Protein AF-A0A376KPG0-F1 (afdb_monomer_lite)

Sequence (145 aa):
MQPNDTRDDVQSIAAQIYEGLSFGVGDAVIGVNPVTDDVENLSRVLDTIYGVIDKFNIPTQGCVLAHVTTQIEAIRRGAPGGLIFQSICGSEKRAERVWRGTGDARRSARSGCRVQPYRRGKTASTSKPDKALRYPLALTSALTR

Structure (mmCIF, N/CA/C/O backbone):
data_AF-A0A376KPG0-F1
#
_entry.id   AF-A0A376KPG0-F1
#
loop_
_atom_site.group_PDB
_atom_site.id
_atom_site.type_symbol
_atom_site.label_atom_id
_atom_site.label_alt_id
_atom_site.label_comp_id
_atom_site.label_asym_id
_atom_site.label_entity_id
_atom_site.label_seq_id
_atom_site.pdbx_PDB_ins_code
_atom_site.Cartn_x
_atom_site.Cartn_y
_atom_site.Cartn_z
_atom_site.occupancy
_atom_site.B_iso_or_equiv
_atom_site.auth_seq_id
_atom_site.auth_comp_id
_atom_site.auth_asym_id
_atom_site.auth_atom_id
_atom_site.pdbx_PDB_model_num
ATOM 1 N N . MET A 1 1 ? -1.357 9.703 1.713 1.00 93.81 1 MET A N 1
ATOM 2 C CA . MET A 1 1 ? -0.399 9.310 2.770 1.00 93.81 1 MET A CA 1
ATOM 3 C C . MET A 1 1 ? 0.468 8.158 2.293 1.00 93.81 1 MET A C 1
ATOM 5 O O . MET A 1 1 ? -0.074 7.299 1.605 1.00 93.81 1 MET A O 1
ATOM 9 N N . GLN A 1 2 ? 1.753 8.113 2.676 1.00 96.12 2 GLN A N 1
ATOM 10 C CA . GLN A 1 2 ? 2.641 6.975 2.395 1.00 96.12 2 GLN A CA 1
ATOM 11 C C . GLN A 1 2 ? 3.362 6.456 3.656 1.00 96.12 2 GLN A C 1
ATOM 13 O O . GLN A 1 2 ? 4.443 6.951 3.969 1.00 96.12 2 GLN A O 1
ATOM 18 N N . PRO A 1 3 ? 2.765 5.497 4.389 1.00 97.00 3 PRO A N 1
ATOM 19 C CA . PRO A 1 3 ? 3.325 4.962 5.629 1.00 97.00 3 PRO A CA 1
ATOM 20 C C . PRO A 1 3 ? 4.351 3.860 5.321 1.00 97.00 3 PRO A C 1
ATOM 22 O O . PRO A 1 3 ? 4.019 2.680 5.339 1.00 97.00 3 PRO A O 1
ATOM 25 N N . ASN A 1 4 ? 5.574 4.237 4.951 1.00 97.06 4 ASN A N 1
ATOM 26 C CA . ASN A 1 4 ? 6.601 3.286 4.512 1.00 97.06 4 ASN A CA 1
ATOM 27 C C . ASN A 1 4 ? 7.446 2.785 5.694 1.00 97.06 4 ASN A C 1
ATOM 29 O O . ASN A 1 4 ? 7.752 3.544 6.613 1.00 97.06 4 ASN A O 1
ATOM 33 N N . ASP A 1 5 ? 7.891 1.531 5.634 1.00 98.12 5 ASP A N 1
ATOM 34 C CA . ASP A 1 5 ? 8.843 0.947 6.583 1.00 98.12 5 ASP A CA 1
ATOM 35 C C . ASP A 1 5 ? 10.025 0.327 5.825 1.00 98.12 5 ASP A C 1
ATOM 37 O O . ASP A 1 5 ? 9.858 -0.203 4.732 1.00 98.12 5 ASP A O 1
ATOM 41 N N . THR A 1 6 ? 11.233 0.378 6.392 1.00 96.62 6 THR A N 1
ATOM 42 C CA . THR A 1 6 ? 12.454 -0.119 5.726 1.00 96.62 6 THR A CA 1
ATOM 43 C C . THR A 1 6 ? 12.522 -1.640 5.596 1.00 96.62 6 THR A C 1
ATOM 45 O O . THR A 1 6 ? 13.422 -2.158 4.934 1.00 96.62 6 THR A O 1
ATOM 48 N N . ARG A 1 7 ? 11.600 -2.364 6.233 1.00 96.94 7 ARG A N 1
ATOM 49 C CA . ARG A 1 7 ? 11.482 -3.825 6.207 1.00 96.94 7 ARG A CA 1
ATOM 50 C C . ARG A 1 7 ? 10.048 -4.275 5.920 1.00 96.94 7 ARG A C 1
ATOM 52 O O . ARG A 1 7 ? 9.743 -5.446 6.127 1.00 96.94 7 ARG A O 1
ATOM 59 N N . ASP A 1 8 ? 9.182 -3.355 5.494 1.00 97.12 8 ASP A N 1
ATOM 60 C CA . ASP A 1 8 ? 7.740 -3.579 5.360 1.00 97.12 8 ASP A CA 1
ATOM 61 C C . ASP A 1 8 ? 7.090 -4.122 6.657 1.00 97.12 8 ASP A C 1
ATOM 63 O O . ASP A 1 8 ? 6.168 -4.943 6.629 1.00 97.12 8 ASP A O 1
ATOM 67 N N . ASP A 1 9 ? 7.571 -3.680 7.828 1.00 98.19 9 ASP A N 1
ATOM 68 C CA . ASP A 1 9 ? 6.998 -4.080 9.113 1.00 98.19 9 ASP A CA 1
ATOM 69 C C . ASP A 1 9 ? 5.570 -3.538 9.282 1.00 98.19 9 ASP A C 1
ATOM 71 O O . ASP A 1 9 ? 5.320 -2.334 9.349 1.00 98.19 9 ASP A O 1
ATOM 75 N N . VAL A 1 10 ? 4.606 -4.451 9.391 1.00 97.94 10 VAL A N 1
ATOM 76 C CA . VAL A 1 10 ? 3.178 -4.108 9.429 1.00 97.94 10 VAL A CA 1
ATOM 77 C C . VAL A 1 10 ? 2.768 -3.336 10.685 1.00 97.94 10 VAL A C 1
ATOM 79 O O . VAL A 1 10 ? 1.791 -2.590 10.638 1.00 97.94 10 VAL A O 1
ATOM 82 N N . GLN A 1 11 ? 3.494 -3.471 11.801 1.00 98.25 11 GLN A N 1
ATOM 83 C CA . GLN A 1 11 ? 3.193 -2.711 13.018 1.00 98.25 11 GLN A CA 1
ATOM 84 C C . GLN A 1 11 ? 3.658 -1.259 12.873 1.00 98.25 11 GLN A C 1
ATOM 86 O O . GLN A 1 11 ? 2.905 -0.342 13.202 1.00 98.25 11 GLN A O 1
ATOM 91 N N . SER A 1 12 ? 4.849 -1.051 12.307 1.00 98.44 12 SER A N 1
ATOM 92 C CA . SER A 1 12 ? 5.374 0.264 11.923 1.00 98.44 12 SER A CA 1
ATOM 93 C C . SER A 1 12 ? 4.442 0.975 10.936 1.00 98.44 12 SER A C 1
ATOM 95 O O . SER A 1 12 ? 4.040 2.118 11.166 1.00 98.44 12 SER A O 1
ATOM 97 N N . ILE A 1 13 ? 4.004 0.271 9.885 1.00 98.50 13 ILE A N 1
ATOM 98 C CA . ILE A 1 13 ? 3.048 0.791 8.896 1.00 98.50 13 ILE A CA 1
ATOM 99 C C . ILE A 1 13 ? 1.728 1.182 9.575 1.00 98.50 13 ILE A C 1
ATOM 101 O O . ILE A 1 13 ? 1.224 2.284 9.362 1.00 98.50 13 ILE A O 1
ATOM 105 N N . ALA A 1 14 ? 1.165 0.312 10.421 1.00 98.44 14 ALA A N 1
ATOM 106 C CA . ALA A 1 14 ? -0.082 0.599 11.127 1.00 98.44 14 ALA A CA 1
ATOM 107 C C . ALA A 1 14 ? 0.040 1.816 12.057 1.00 98.44 14 ALA A C 1
ATOM 109 O O . ALA A 1 14 ? -0.864 2.651 12.080 1.00 98.44 14 ALA A O 1
ATOM 110 N N . ALA A 1 15 ? 1.150 1.949 12.789 1.00 98.44 15 ALA A N 1
ATOM 111 C CA . ALA A 1 15 ? 1.402 3.097 13.659 1.00 98.44 15 ALA A CA 1
ATOM 112 C C . ALA A 1 15 ? 1.391 4.418 12.872 1.00 98.44 15 ALA A C 1
ATOM 114 O O . ALA A 1 15 ? 0.684 5.351 13.254 1.00 98.44 15 ALA A O 1
ATOM 115 N N . GLN A 1 16 ? 2.081 4.460 11.729 1.00 98.62 16 GLN A N 1
ATOM 116 C CA . GLN A 1 16 ? 2.097 5.625 10.840 1.00 98.62 16 GLN A CA 1
ATOM 117 C C . GLN A 1 16 ? 0.715 5.922 10.234 1.00 98.62 16 GLN A C 1
ATOM 119 O O . GLN A 1 16 ? 0.357 7.086 10.062 1.00 98.62 16 GLN A O 1
ATOM 124 N N . ILE A 1 17 ? -0.091 4.893 9.936 1.00 98.50 17 ILE A N 1
ATOM 125 C CA . ILE A 1 17 ? -1.485 5.082 9.500 1.00 98.50 17 ILE A CA 1
ATOM 126 C C . ILE A 1 17 ? -2.298 5.774 10.601 1.00 98.50 17 ILE A C 1
ATOM 128 O O . ILE A 1 17 ? -3.012 6.732 10.312 1.00 98.50 17 ILE A O 1
ATOM 132 N N . TYR A 1 18 ? -2.201 5.317 11.853 1.00 98.44 18 TYR A N 1
ATOM 133 C CA . TYR A 1 18 ? -2.934 5.927 12.967 1.00 98.44 18 TYR A CA 1
ATOM 134 C C . TYR A 1 18 ? -2.519 7.374 13.218 1.00 98.44 18 TYR A C 1
ATOM 136 O O . TYR A 1 18 ? -3.386 8.243 13.327 1.00 98.44 18 TYR A O 1
ATOM 144 N N . GLU A 1 19 ? -1.212 7.635 13.281 1.00 98.50 19 GLU A N 1
ATOM 145 C CA . GLU A 1 19 ? -0.675 8.991 13.404 1.00 98.50 19 GLU A CA 1
ATOM 146 C C . GLU A 1 19 ? -1.206 9.863 12.271 1.00 98.50 19 GLU A C 1
ATOM 148 O O . GLU A 1 19 ? -1.807 10.911 12.484 1.00 98.50 19 GLU A O 1
ATOM 153 N N . GLY A 1 20 ? -1.078 9.374 11.051 1.00 98.19 20 GLY A N 1
ATOM 154 C CA . GLY A 1 20 ? -1.500 10.071 9.868 1.00 98.19 20 GLY A CA 1
ATOM 155 C C . GLY A 1 20 ? -2.975 10.460 9.810 1.00 98.19 20 GLY A C 1
ATOM 156 O O . GLY A 1 20 ? -3.319 11.606 9.505 1.00 98.19 20 GLY A O 1
ATOM 157 N N . LEU A 1 21 ? -3.848 9.510 10.134 1.00 98.00 21 LEU A N 1
ATOM 158 C CA . LEU A 1 21 ? -5.286 9.740 10.207 1.00 98.00 21 LEU A CA 1
ATOM 159 C C . LEU A 1 21 ? -5.649 10.744 11.307 1.00 98.00 21 LEU A C 1
ATOM 161 O O . LEU A 1 21 ? -6.618 11.483 11.144 1.00 98.00 21 LEU A O 1
ATOM 165 N N . SER A 1 22 ? -4.869 10.821 12.393 1.00 97.88 22 SER A N 1
ATOM 166 C CA . SER A 1 22 ? -5.089 11.807 13.462 1.00 97.88 22 SER A CA 1
ATOM 167 C C . SER A 1 22 ? -4.896 13.255 12.992 1.00 97.88 22 SER A C 1
ATOM 169 O O . SER A 1 22 ? -5.537 14.161 13.520 1.00 97.88 22 SER A O 1
ATOM 171 N N . PHE A 1 23 ? -4.099 13.464 11.939 1.00 97.94 23 PHE A N 1
ATOM 172 C CA . PHE A 1 23 ? -3.936 14.753 11.260 1.00 97.94 23 PHE A CA 1
ATOM 173 C C . PHE A 1 23 ? -4.887 14.938 10.065 1.00 97.94 23 PHE A C 1
ATOM 175 O O . PHE A 1 23 ? -4.741 15.891 9.302 1.00 97.94 23 PHE A O 1
ATOM 182 N N . GLY A 1 24 ? -5.851 14.033 9.864 1.00 96.88 24 GLY A N 1
ATOM 183 C CA . GLY A 1 24 ? -6.787 14.089 8.738 1.00 96.88 24 GLY A CA 1
ATOM 184 C C . GLY A 1 24 ? -6.158 13.762 7.379 1.00 96.88 24 GLY A C 1
ATOM 185 O O . GLY A 1 24 ? -6.748 14.064 6.345 1.00 96.88 24 GLY A O 1
ATOM 186 N N . VAL A 1 25 ? -4.969 13.153 7.351 1.00 98.06 25 VAL A N 1
ATOM 187 C CA . VAL A 1 25 ? -4.268 12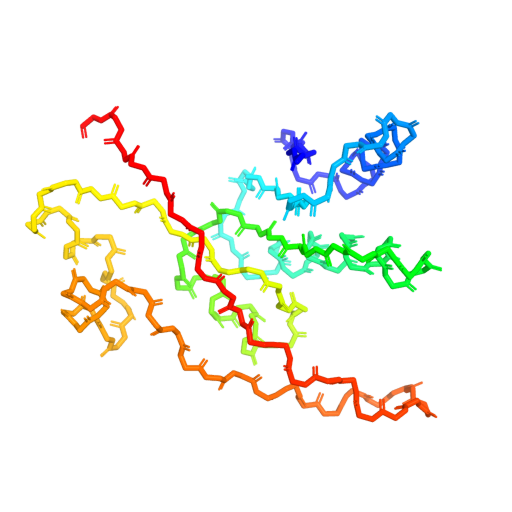.822 6.106 1.00 98.06 25 VAL A CA 1
ATOM 188 C C . VAL A 1 25 ? -4.605 11.391 5.679 1.00 98.06 25 VAL A C 1
ATOM 190 O O . VAL A 1 25 ? -4.563 10.464 6.482 1.00 98.06 25 VAL A O 1
ATOM 193 N N . GLY A 1 26 ? -4.877 11.186 4.385 1.00 95.88 26 GLY A N 1
ATOM 194 C CA . GLY A 1 26 ? -5.197 9.861 3.831 1.00 95.88 26 GLY A CA 1
ATOM 195 C C . GLY A 1 26 ? -6.542 9.780 3.112 1.00 95.88 26 GLY A C 1
ATOM 196 O O . GLY A 1 26 ? -6.956 8.686 2.751 1.00 95.88 26 GLY A O 1
ATOM 197 N N . ASP A 1 27 ? -7.194 10.911 2.867 1.00 93.88 27 ASP A N 1
ATOM 198 C CA . ASP A 1 27 ? -8.400 11.064 2.049 1.00 93.88 27 ASP A CA 1
ATOM 199 C C . ASP A 1 27 ? -8.202 10.592 0.597 1.00 93.88 27 ASP A C 1
ATOM 201 O O . ASP A 1 27 ? -9.033 9.865 0.058 1.00 93.88 27 ASP A O 1
ATOM 205 N N . ALA A 1 28 ? -7.071 10.941 -0.025 1.00 91.25 28 ALA A N 1
ATOM 206 C CA . ALA A 1 28 ? -6.778 10.535 -1.396 1.00 91.25 28 ALA A CA 1
ATOM 207 C C . ALA A 1 28 ? -6.425 9.042 -1.487 1.00 91.25 28 ALA A C 1
ATOM 209 O O . ALA A 1 28 ? -7.002 8.301 -2.281 1.00 91.25 28 ALA A O 1
ATOM 210 N N . VAL A 1 29 ? -5.444 8.605 -0.694 1.00 94.38 29 VAL A N 1
ATOM 211 C CA . VAL A 1 29 ? -4.937 7.226 -0.678 1.00 94.38 29 VAL A CA 1
ATOM 212 C C . VAL A 1 29 ? -4.092 6.978 0.572 1.00 94.38 29 VAL A C 1
ATOM 214 O O . VAL A 1 29 ? -3.330 7.855 1.004 1.00 94.38 29 VAL A O 1
ATOM 217 N N . ILE A 1 30 ? -4.169 5.759 1.104 1.00 97.19 30 ILE A N 1
ATOM 218 C CA . ILE A 1 30 ? -3.170 5.186 2.015 1.00 97.19 30 ILE A CA 1
ATOM 219 C C . ILE A 1 30 ? -2.314 4.219 1.188 1.00 97.19 30 ILE A C 1
ATOM 221 O O . ILE A 1 30 ? -2.762 3.123 0.848 1.00 97.19 30 ILE A O 1
ATOM 225 N N . GLY A 1 31 ? -1.124 4.665 0.776 1.00 96.25 31 GLY A N 1
ATOM 226 C CA . GLY A 1 31 ? -0.311 3.980 -0.231 1.00 96.25 31 GLY A CA 1
ATOM 227 C C . GLY A 1 31 ? 1.091 3.634 0.254 1.00 96.25 31 GLY A C 1
ATOM 228 O O . GLY A 1 31 ? 1.881 4.544 0.470 1.00 96.25 31 GLY A O 1
ATOM 229 N N . VAL A 1 32 ? 1.435 2.353 0.365 1.00 97.44 32 VAL A N 1
ATOM 230 C CA . VAL A 1 32 ? 2.782 1.919 0.788 1.00 97.44 32 VAL A CA 1
ATOM 231 C C . VAL A 1 32 ? 3.657 1.659 -0.431 1.00 97.44 32 VAL A C 1
ATOM 233 O O . VAL A 1 32 ? 3.229 0.978 -1.359 1.00 97.44 32 VAL A O 1
ATOM 236 N N . ASN A 1 33 ? 4.875 2.196 -0.445 1.00 96.19 33 ASN A N 1
ATOM 237 C CA . ASN A 1 33 ? 5.907 1.803 -1.399 1.00 96.19 33 ASN A CA 1
ATOM 238 C C . ASN A 1 33 ? 6.724 0.657 -0.783 1.00 96.19 33 ASN A C 1
ATOM 240 O O . ASN A 1 33 ? 7.523 0.938 0.112 1.00 96.19 33 ASN A O 1
ATOM 244 N N . PRO A 1 34 ? 6.490 -0.603 -1.194 1.00 96.25 34 PRO A N 1
ATOM 245 C CA . PRO A 1 34 ? 7.083 -1.747 -0.521 1.00 96.25 34 PRO A CA 1
ATOM 246 C C . PRO A 1 34 ? 8.582 -1.831 -0.812 1.00 96.25 34 PRO A C 1
ATOM 248 O O . PRO A 1 34 ? 9.040 -1.493 -1.907 1.00 96.25 34 PRO A O 1
ATOM 251 N N . VAL A 1 35 ? 9.340 -2.338 0.152 1.00 96.44 35 VAL A N 1
ATOM 252 C CA . VAL A 1 35 ? 10.746 -2.704 -0.044 1.00 96.44 35 VAL A CA 1
ATOM 253 C C . VAL A 1 35 ? 10.849 -3.996 -0.851 1.00 96.44 35 VAL A C 1
ATOM 255 O O . VAL A 1 35 ? 11.698 -4.097 -1.738 1.00 96.44 35 VAL A O 1
ATOM 258 N N . THR A 1 36 ? 9.969 -4.965 -0.580 1.00 93.88 36 THR A N 1
ATOM 259 C CA . THR A 1 36 ? 9.950 -6.257 -1.285 1.00 93.88 36 THR A CA 1
ATOM 260 C C . THR A 1 36 ? 8.750 -6.372 -2.226 1.00 93.88 36 THR A C 1
ATOM 262 O O . THR A 1 36 ? 7.597 -6.280 -1.802 1.00 93.88 36 THR A O 1
ATOM 265 N N . ASP A 1 37 ? 9.020 -6.604 -3.515 1.00 93.38 37 ASP A N 1
ATOM 266 C CA . ASP A 1 37 ? 8.005 -6.777 -4.564 1.00 93.38 37 ASP A CA 1
ATOM 267 C C . ASP A 1 37 ? 7.658 -8.263 -4.764 1.00 93.38 37 ASP A C 1
ATOM 269 O O . ASP A 1 37 ? 8.091 -8.910 -5.721 1.00 93.38 37 ASP A O 1
ATOM 273 N N . ASP A 1 38 ? 6.888 -8.817 -3.826 1.00 95.56 38 ASP A N 1
ATOM 274 C CA . ASP A 1 38 ? 6.320 -10.161 -3.922 1.00 95.56 38 ASP A CA 1
ATOM 275 C C . ASP A 1 38 ? 4.862 -10.210 -3.439 1.00 95.56 38 ASP A C 1
ATOM 277 O O . ASP A 1 38 ? 4.369 -9.352 -2.706 1.00 95.56 38 ASP A O 1
ATOM 281 N N . VAL A 1 39 ? 4.147 -11.244 -3.876 1.00 95.19 39 VAL A N 1
ATOM 282 C CA . VAL A 1 39 ? 2.701 -11.370 -3.667 1.00 95.19 39 VAL A CA 1
ATOM 283 C C . VAL A 1 39 ? 2.320 -11.522 -2.190 1.00 95.19 39 VAL A C 1
ATOM 285 O O . VAL A 1 39 ? 1.274 -11.012 -1.779 1.00 95.19 39 VAL A O 1
ATOM 288 N N . GLU A 1 40 ? 3.126 -12.220 -1.392 1.00 96.81 40 GLU A N 1
ATOM 289 C CA . GLU A 1 40 ? 2.828 -12.469 0.020 1.00 96.81 40 GLU A CA 1
ATOM 290 C C . GLU A 1 40 ? 3.001 -11.186 0.835 1.00 96.81 40 GLU A C 1
ATOM 292 O O . GLU A 1 40 ? 2.103 -10.812 1.598 1.00 96.81 40 GLU A O 1
ATOM 297 N N . ASN A 1 41 ? 4.100 -10.463 0.606 1.00 97.38 41 ASN A N 1
ATOM 298 C CA . ASN A 1 41 ? 4.350 -9.177 1.243 1.00 97.38 41 ASN A CA 1
ATOM 299 C C . ASN A 1 41 ? 3.263 -8.149 0.893 1.00 97.38 41 ASN A C 1
ATOM 301 O O . ASN A 1 41 ? 2.661 -7.550 1.786 1.00 97.38 41 ASN A O 1
ATOM 305 N N . LEU A 1 42 ? 2.924 -8.015 -0.396 1.00 96.88 42 LEU A N 1
ATOM 306 C CA . LEU A 1 42 ? 1.849 -7.124 -0.848 1.00 96.88 42 LEU A CA 1
ATOM 307 C C . LEU A 1 42 ? 0.520 -7.440 -0.161 1.00 96.88 42 LEU A C 1
ATOM 309 O O . LEU A 1 42 ? -0.181 -6.524 0.268 1.00 96.88 42 LEU A O 1
ATOM 313 N N . SER A 1 43 ? 0.181 -8.725 -0.041 1.00 96.56 43 SER A N 1
ATOM 314 C CA . SER A 1 43 ? -1.063 -9.161 0.601 1.00 96.56 43 SER A CA 1
ATOM 315 C C . SER A 1 43 ? -1.090 -8.767 2.077 1.00 96.56 43 SER A C 1
ATOM 317 O O . SER A 1 43 ? -2.056 -8.154 2.522 1.00 96.56 43 SER A O 1
ATOM 319 N N . ARG A 1 44 ? 0.003 -9.011 2.814 1.00 97.75 44 ARG A N 1
ATOM 320 C CA . ARG A 1 44 ? 0.133 -8.628 4.230 1.00 97.75 44 ARG A CA 1
ATOM 321 C C . ARG A 1 44 ? 0.005 -7.121 4.451 1.00 97.75 44 ARG A C 1
ATOM 323 O O . ARG A 1 44 ? -0.657 -6.685 5.397 1.00 97.75 44 ARG A O 1
ATOM 330 N N . VAL A 1 45 ? 0.631 -6.318 3.593 1.00 98.06 45 VAL A N 1
ATOM 331 C CA . VAL A 1 45 ? 0.567 -4.853 3.684 1.00 98.06 45 VAL A CA 1
ATOM 332 C C . VAL A 1 45 ? -0.842 -4.357 3.345 1.00 98.06 45 VAL A C 1
ATOM 334 O O . VAL A 1 45 ? -1.402 -3.547 4.086 1.00 98.06 45 VAL A O 1
ATOM 337 N N . LEU A 1 46 ? -1.458 -4.877 2.279 1.00 97.00 46 LEU A N 1
ATOM 338 C CA . LEU A 1 46 ? -2.836 -4.546 1.909 1.00 97.00 46 LEU A CA 1
ATOM 339 C C . LEU A 1 46 ? -3.831 -4.924 3.013 1.00 97.00 46 LEU A C 1
ATOM 341 O O . LEU A 1 46 ? -4.681 -4.106 3.362 1.00 97.00 46 LEU A O 1
ATOM 345 N N . ASP A 1 47 ? -3.704 -6.110 3.608 1.00 97.88 47 ASP A N 1
ATOM 346 C CA . ASP A 1 47 ? -4.539 -6.543 4.732 1.00 97.88 47 ASP A CA 1
ATOM 347 C C . ASP A 1 47 ? -4.371 -5.632 5.954 1.00 97.88 47 ASP A C 1
ATOM 349 O O . ASP A 1 47 ? -5.351 -5.325 6.631 1.00 97.88 47 ASP A O 1
ATOM 353 N N . THR A 1 48 ? -3.159 -5.135 6.208 1.00 98.25 48 THR A N 1
ATOM 354 C CA . THR A 1 48 ? -2.892 -4.176 7.292 1.00 98.25 48 THR A CA 1
ATOM 355 C C . THR A 1 48 ? -3.621 -2.852 7.056 1.00 98.25 48 THR A C 1
ATOM 357 O O . THR A 1 48 ? -4.338 -2.368 7.935 1.00 98.25 48 THR A O 1
ATOM 360 N N . ILE A 1 49 ? -3.503 -2.293 5.847 1.00 98.00 49 ILE A N 1
ATOM 361 C CA . ILE A 1 49 ? -4.181 -1.048 5.454 1.00 98.00 49 ILE A CA 1
ATOM 362 C C . ILE A 1 49 ? -5.702 -1.216 5.556 1.00 98.00 49 ILE A C 1
ATOM 364 O O . ILE A 1 49 ? -6.388 -0.414 6.195 1.00 98.00 49 ILE A O 1
ATOM 368 N N . TYR A 1 50 ? -6.240 -2.281 4.957 1.00 97.62 50 TYR A N 1
ATOM 369 C CA . TYR A 1 50 ? -7.677 -2.539 4.953 1.00 97.62 50 TYR A CA 1
ATOM 370 C C . TYR A 1 50 ? -8.219 -2.945 6.320 1.00 97.62 50 TYR A C 1
ATOM 372 O O . TYR A 1 50 ? -9.376 -2.654 6.610 1.00 97.62 50 TYR A O 1
ATOM 380 N N . GLY A 1 51 ? -7.394 -3.530 7.188 1.00 97.56 51 GLY A N 1
ATOM 381 C CA . GLY A 1 51 ? -7.734 -3.780 8.583 1.00 97.56 51 GLY A CA 1
ATOM 382 C C . GLY A 1 51 ? -8.089 -2.493 9.325 1.00 97.56 51 GLY A C 1
ATOM 383 O O . GLY A 1 51 ? -9.066 -2.474 10.071 1.00 97.56 51 GLY A O 1
ATOM 384 N N . VAL A 1 52 ? -7.365 -1.395 9.077 1.00 97.75 52 VAL A N 1
ATOM 385 C CA . VAL A 1 52 ? -7.691 -0.078 9.650 1.00 97.75 52 VAL A CA 1
ATOM 386 C C . VAL A 1 52 ? -8.906 0.542 8.952 1.00 97.75 52 VAL A C 1
ATOM 388 O O . VAL A 1 52 ? -9.847 0.959 9.629 1.00 97.75 52 VAL A O 1
ATOM 391 N N . ILE A 1 53 ? -8.926 0.560 7.614 1.00 96.06 53 ILE A N 1
ATOM 392 C CA . ILE A 1 53 ? -10.029 1.146 6.830 1.00 96.06 53 ILE A CA 1
ATOM 393 C C . ILE A 1 53 ? -11.375 0.513 7.204 1.00 96.06 53 ILE A C 1
ATOM 395 O O . ILE A 1 53 ? -12.320 1.235 7.528 1.00 96.06 53 ILE A O 1
ATOM 399 N N . ASP A 1 54 ? -11.464 -0.820 7.196 1.00 96.25 54 ASP A N 1
ATOM 400 C CA . ASP A 1 54 ? -12.703 -1.549 7.483 1.00 96.25 54 ASP A CA 1
ATOM 401 C C . ASP A 1 54 ? -13.097 -1.428 8.964 1.00 96.25 54 ASP A C 1
ATOM 403 O O . ASP A 1 54 ? -14.286 -1.356 9.274 1.00 96.25 54 ASP A O 1
ATOM 407 N N . LYS A 1 55 ? -12.126 -1.380 9.890 1.00 97.44 55 LYS A N 1
ATOM 408 C CA . LYS A 1 55 ? -12.396 -1.256 11.333 1.00 97.44 55 LYS A CA 1
ATOM 409 C C . LYS A 1 55 ? -13.073 0.066 11.685 1.00 97.44 55 LYS A C 1
ATOM 411 O O . LYS A 1 55 ? -13.961 0.076 12.535 1.00 97.44 55 LYS A O 1
ATOM 416 N N . PHE A 1 56 ? -12.670 1.161 11.045 1.00 97.25 56 PHE A N 1
ATOM 417 C CA . PHE A 1 56 ? -13.193 2.500 11.337 1.00 97.25 56 PHE A CA 1
ATOM 418 C C . PHE A 1 56 ? -14.141 3.041 10.256 1.00 97.25 56 PHE A C 1
ATOM 420 O O . PHE A 1 56 ? -14.582 4.181 10.357 1.00 97.25 56 PHE A O 1
ATOM 427 N N . ASN A 1 57 ? -14.488 2.232 9.247 1.00 95.88 57 ASN A N 1
ATOM 428 C CA . ASN A 1 57 ? -15.298 2.633 8.087 1.00 95.88 57 ASN A CA 1
ATOM 429 C C . ASN A 1 57 ? -14.775 3.913 7.410 1.00 95.88 57 ASN A C 1
ATOM 431 O O . ASN A 1 57 ? -15.545 4.802 7.048 1.00 95.88 57 ASN A O 1
ATOM 435 N N . ILE A 1 58 ? -13.454 4.013 7.256 1.00 94.44 58 ILE A N 1
ATOM 436 C CA . ILE A 1 58 ? -12.807 5.208 6.709 1.00 94.44 58 ILE A CA 1
ATOM 437 C C . ILE A 1 58 ? -13.127 5.294 5.209 1.00 94.44 58 ILE A C 1
ATOM 439 O O . ILE A 1 58 ? -12.845 4.336 4.481 1.00 94.44 58 ILE A O 1
ATOM 443 N N . PRO A 1 59 ? -13.689 6.407 4.706 1.00 94.94 59 PRO A N 1
ATOM 444 C CA . PRO A 1 59 ? -14.023 6.560 3.293 1.00 94.94 59 PRO A CA 1
ATOM 445 C C . PRO A 1 59 ? -12.765 6.875 2.466 1.00 94.94 59 PRO A C 1
ATOM 447 O O . PRO A 1 59 ? -12.594 7.977 1.960 1.00 94.94 59 PRO A O 1
ATOM 450 N N . THR A 1 60 ? -11.866 5.897 2.352 1.00 94.12 60 THR A N 1
ATOM 451 C CA . THR A 1 60 ? -10.617 5.979 1.582 1.00 94.12 60 THR A CA 1
ATOM 452 C C . THR A 1 60 ? -10.304 4.649 0.878 1.00 94.12 60 THR A C 1
ATOM 454 O O . THR A 1 60 ? -11.092 3.695 0.889 1.00 94.12 60 THR A O 1
ATOM 457 N N . GLN A 1 61 ? -9.146 4.589 0.232 1.00 93.38 61 GLN A N 1
ATOM 458 C CA . GLN A 1 61 ? -8.651 3.491 -0.584 1.00 93.38 61 GLN A CA 1
ATOM 459 C C . GLN A 1 61 ? -7.190 3.162 -0.261 1.00 93.38 61 GLN A C 1
ATOM 461 O O . GLN A 1 61 ? -6.372 4.049 -0.003 1.00 93.38 61 GLN A O 1
ATOM 466 N N . GLY A 1 62 ? -6.878 1.864 -0.279 1.00 93.75 62 GLY A N 1
ATOM 467 C CA . GLY A 1 62 ? -5.532 1.338 -0.073 1.00 93.75 62 GLY A CA 1
ATOM 468 C C . GLY A 1 62 ? -4.806 1.066 -1.390 1.00 93.75 62 GLY A C 1
ATOM 469 O O . GLY A 1 62 ? -5.435 0.744 -2.403 1.00 93.75 62 GLY A O 1
ATOM 470 N N . CYS A 1 63 ? -3.481 1.179 -1.368 1.00 95.06 63 CYS A N 1
ATOM 471 C CA . CYS A 1 63 ? -2.612 0.846 -2.494 1.00 95.06 63 CYS A CA 1
ATOM 472 C C . CYS A 1 63 ? -1.253 0.332 -1.994 1.00 95.06 63 CYS A C 1
ATOM 474 O O . CYS A 1 63 ? -0.739 0.825 -0.991 1.00 95.06 63 CYS A O 1
ATOM 476 N N . VAL A 1 64 ? -0.640 -0.602 -2.722 1.00 95.88 64 VAL A N 1
ATOM 477 C CA . VAL A 1 64 ? 0.779 -0.946 -2.554 1.00 95.88 64 VAL A CA 1
ATOM 478 C C . VAL A 1 64 ? 1.476 -0.731 -3.893 1.00 95.88 64 VAL A C 1
ATOM 480 O O . VAL A 1 64 ? 1.115 -1.346 -4.892 1.00 95.88 64 VAL A O 1
ATOM 483 N N . LEU A 1 65 ? 2.447 0.181 -3.925 1.00 94.25 65 LEU A N 1
ATOM 484 C CA . LEU A 1 65 ? 3.032 0.767 -5.132 1.00 94.25 65 LEU A CA 1
ATOM 485 C C . LEU A 1 65 ? 4.123 -0.124 -5.768 1.00 94.25 65 LEU A C 1
ATOM 487 O O . LEU A 1 65 ? 5.164 0.365 -6.195 1.00 94.25 65 LEU A O 1
ATOM 491 N N . ALA A 1 66 ? 3.876 -1.433 -5.837 1.00 93.12 66 ALA A N 1
ATOM 492 C CA . ALA A 1 66 ? 4.771 -2.423 -6.449 1.00 93.12 66 ALA A CA 1
ATOM 493 C C . ALA A 1 66 ? 4.604 -2.494 -7.979 1.00 93.12 66 ALA A C 1
ATOM 495 O O . ALA A 1 66 ? 3.831 -1.734 -8.568 1.00 93.12 66 ALA A O 1
ATOM 496 N N . HIS A 1 67 ? 5.273 -3.430 -8.656 1.00 90.12 67 HIS A N 1
ATOM 497 C CA . HIS A 1 67 ? 5.002 -3.678 -10.070 1.00 90.12 67 HIS A CA 1
ATOM 498 C C . HIS A 1 67 ? 3.544 -4.124 -10.296 1.00 90.12 67 HIS A C 1
ATOM 500 O O . HIS A 1 67 ? 2.990 -4.926 -9.537 1.00 90.12 67 HIS A O 1
ATOM 506 N N . VAL A 1 68 ? 2.901 -3.631 -11.363 1.00 85.50 68 VAL A N 1
ATOM 507 C CA . VAL A 1 68 ? 1.475 -3.897 -11.634 1.00 85.50 68 VAL A CA 1
ATOM 508 C C . VAL A 1 68 ? 1.144 -5.386 -11.724 1.00 85.50 68 VAL A C 1
ATOM 510 O O . VAL A 1 68 ? 0.065 -5.811 -11.320 1.00 85.50 68 VAL A O 1
ATOM 513 N N . THR A 1 69 ? 2.068 -6.204 -12.229 1.00 88.88 69 THR A N 1
ATOM 514 C CA . THR A 1 69 ? 1.860 -7.653 -12.351 1.00 88.88 69 THR A CA 1
ATOM 515 C C . THR A 1 69 ? 1.754 -8.324 -10.986 1.00 88.88 69 THR A C 1
ATOM 517 O O . THR A 1 69 ? 0.882 -9.172 -10.807 1.00 88.88 69 THR A O 1
ATOM 520 N N . THR A 1 70 ? 2.583 -7.923 -10.019 1.00 91.81 70 THR A N 1
ATOM 521 C CA . THR A 1 70 ? 2.554 -8.456 -8.651 1.00 91.81 70 THR A CA 1
ATOM 522 C C . THR A 1 70 ? 1.282 -8.020 -7.935 1.00 91.81 70 THR A C 1
ATOM 524 O O . THR A 1 70 ? 0.631 -8.839 -7.291 1.00 91.81 70 THR A O 1
ATOM 527 N N . GLN A 1 71 ? 0.863 -6.762 -8.120 1.00 90.25 71 GLN A N 1
ATOM 528 C CA . GLN A 1 71 ? -0.403 -6.257 -7.580 1.00 90.25 71 GLN A CA 1
ATOM 529 C C . GLN A 1 71 ? -1.611 -7.023 -8.135 1.00 90.25 71 GLN A C 1
ATOM 531 O O . GLN A 1 71 ? -2.467 -7.468 -7.371 1.00 90.25 71 GLN A O 1
ATOM 536 N N . ILE A 1 72 ? -1.677 -7.217 -9.459 1.00 87.19 72 ILE A N 1
ATOM 537 C CA . ILE A 1 72 ? -2.752 -7.987 -10.101 1.00 87.19 72 ILE A CA 1
ATOM 538 C C . ILE A 1 72 ? -2.771 -9.421 -9.570 1.00 87.19 72 ILE A C 1
ATOM 540 O O . ILE A 1 72 ? -3.847 -9.949 -9.292 1.00 87.19 72 ILE A O 1
ATOM 544 N N . GLU A 1 73 ? -1.608 -10.051 -9.423 1.00 89.25 73 GLU A N 1
ATOM 545 C CA . GLU A 1 73 ? -1.515 -11.415 -8.909 1.00 89.25 73 GLU A CA 1
ATOM 546 C C . GLU A 1 73 ? -1.946 -11.511 -7.438 1.00 89.25 73 GLU A C 1
ATOM 548 O O . GLU A 1 73 ? -2.730 -12.393 -7.095 1.00 89.25 73 GLU A O 1
ATOM 553 N N . ALA A 1 74 ? -1.532 -10.576 -6.580 1.00 90.69 74 ALA A N 1
ATOM 554 C CA . ALA A 1 74 ? -1.980 -10.522 -5.188 1.00 90.69 74 ALA A CA 1
ATOM 555 C C . ALA A 1 74 ? -3.502 -10.368 -5.083 1.00 90.69 74 ALA A C 1
ATOM 557 O O . ALA A 1 74 ? -4.163 -11.126 -4.368 1.00 90.69 74 ALA A O 1
ATOM 558 N N . ILE A 1 75 ? -4.082 -9.455 -5.866 1.00 87.62 75 ILE A N 1
A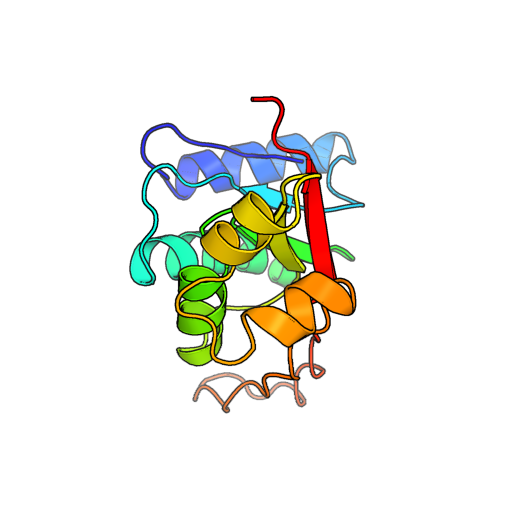TOM 559 C CA . ILE A 1 75 ? -5.535 -9.258 -5.919 1.00 87.62 75 ILE A CA 1
ATOM 560 C C . ILE A 1 75 ? -6.232 -10.536 -6.411 1.00 87.62 75 ILE A C 1
ATOM 562 O O . ILE A 1 75 ? -7.204 -10.974 -5.795 1.00 87.62 75 ILE A O 1
ATOM 566 N N . ARG A 1 76 ? -5.709 -11.200 -7.455 1.00 86.31 76 ARG A N 1
ATOM 567 C CA . ARG A 1 76 ? -6.224 -12.495 -7.945 1.00 86.31 76 ARG A CA 1
ATOM 568 C C . ARG A 1 76 ? -6.174 -13.605 -6.897 1.00 86.31 76 ARG A C 1
ATOM 570 O O . ARG A 1 76 ? -7.028 -14.486 -6.923 1.00 86.31 76 ARG A O 1
ATOM 577 N N . ARG A 1 77 ? -5.215 -13.560 -5.970 1.00 89.00 77 ARG A N 1
ATOM 578 C CA . ARG A 1 77 ? -5.125 -14.489 -4.831 1.00 89.00 77 ARG A CA 1
ATOM 579 C C . ARG A 1 77 ? -5.993 -14.093 -3.636 1.00 89.00 77 ARG A C 1
ATOM 581 O O . ARG A 1 77 ? -6.053 -14.836 -2.664 1.00 89.00 77 ARG A O 1
ATOM 588 N N . GLY A 1 78 ? -6.718 -12.979 -3.724 1.00 87.62 78 GLY A N 1
ATOM 589 C CA . GLY A 1 78 ? -7.702 -12.562 -2.727 1.00 87.62 78 GLY A CA 1
ATOM 590 C C . GLY A 1 78 ? -7.272 -11.402 -1.834 1.00 87.62 78 GLY A C 1
ATOM 591 O O . GLY A 1 78 ? -8.062 -11.026 -0.965 1.00 87.62 78 GLY A O 1
ATOM 592 N N . ALA A 1 79 ? -6.095 -10.806 -2.061 1.00 91.31 79 ALA A N 1
ATOM 593 C CA . ALA A 1 79 ? -5.703 -9.581 -1.371 1.00 91.31 79 ALA A CA 1
ATOM 594 C C . ALA A 1 79 ? -6.722 -8.454 -1.647 1.00 91.31 79 ALA A C 1
ATOM 596 O O . ALA A 1 79 ? -7.284 -8.375 -2.750 1.00 91.31 79 ALA A O 1
ATOM 597 N N . PRO A 1 80 ? -7.000 -7.575 -0.670 1.00 89.19 80 PRO A N 1
ATOM 598 C CA . PRO A 1 80 ? -7.984 -6.520 -0.848 1.00 89.19 80 PRO A CA 1
ATOM 599 C C . PRO A 1 80 ? -7.485 -5.472 -1.856 1.00 89.19 80 PRO A C 1
ATOM 601 O O . PRO A 1 80 ? -6.400 -4.918 -1.717 1.00 89.19 80 PRO A O 1
ATOM 604 N N . GLY A 1 81 ? -8.292 -5.201 -2.886 1.00 78.75 81 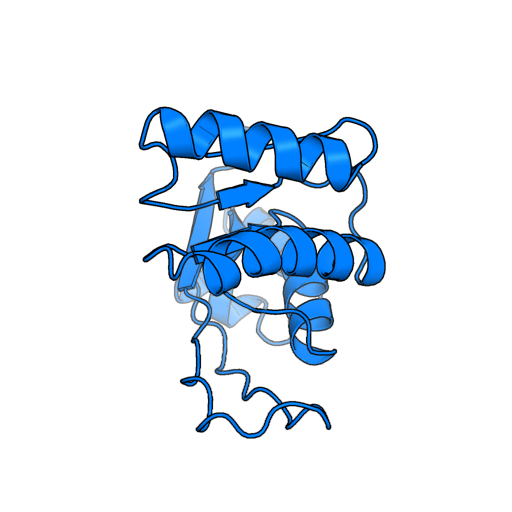GLY A N 1
ATOM 605 C CA . GLY A 1 81 ? -7.975 -4.239 -3.945 1.00 78.75 81 GLY A CA 1
ATOM 606 C C . GLY A 1 81 ? -8.661 -2.884 -3.745 1.00 78.75 81 GLY A C 1
ATOM 607 O O . GLY A 1 81 ? -9.880 -2.824 -3.555 1.00 78.75 81 GLY A O 1
ATOM 608 N N . GLY A 1 82 ? -7.876 -1.805 -3.825 1.00 83.00 82 GLY A N 1
ATOM 609 C CA . GLY A 1 82 ? -8.342 -0.414 -3.796 1.00 83.00 82 GLY A CA 1
ATOM 610 C C . GLY A 1 82 ? -7.958 0.345 -5.049 1.00 83.00 82 GLY A C 1
ATOM 611 O O . GLY A 1 82 ? -8.785 0.533 -5.931 1.00 83.00 82 GLY A O 1
ATOM 612 N N . LEU A 1 83 ? -6.695 0.755 -5.126 1.00 86.94 83 LEU A N 1
ATOM 613 C CA . LEU A 1 83 ? -6.065 1.261 -6.344 1.00 86.94 83 LEU A CA 1
ATOM 614 C C . LEU A 1 83 ? -5.032 0.253 -6.854 1.00 86.94 83 LEU A C 1
ATOM 616 O O . LEU A 1 83 ? -4.472 -0.508 -6.068 1.00 86.94 83 LEU A O 1
ATOM 620 N N . ILE A 1 84 ? -4.765 0.280 -8.160 1.00 86.50 84 ILE A N 1
ATOM 621 C CA . ILE A 1 84 ? -3.585 -0.352 -8.757 1.00 86.50 84 ILE A CA 1
ATOM 622 C C . ILE A 1 84 ? -2.643 0.752 -9.220 1.00 86.50 84 ILE A C 1
ATOM 624 O O . ILE A 1 84 ? -3.026 1.632 -9.992 1.00 86.50 84 ILE A O 1
ATOM 628 N N . PHE A 1 85 ? -1.403 0.701 -8.760 1.00 88.06 85 PHE A N 1
ATOM 629 C CA . PHE A 1 85 ? -0.374 1.657 -9.138 1.00 88.06 85 PHE A CA 1
ATOM 630 C C . PHE A 1 85 ? 0.457 1.158 -10.321 1.00 88.06 85 PHE A C 1
ATOM 632 O O . PHE A 1 85 ? 0.741 -0.032 -10.429 1.00 88.06 85 PHE A O 1
ATOM 639 N N . GLN A 1 86 ? 0.911 2.071 -11.177 1.00 84.75 86 GLN A N 1
ATOM 640 C CA . GLN A 1 86 ? 2.041 1.801 -12.057 1.00 84.75 86 GLN A CA 1
ATOM 641 C C . GLN A 1 86 ? 2.828 3.077 -12.366 1.00 84.75 86 GLN A C 1
ATOM 643 O O . GLN A 1 86 ? 2.294 4.045 -12.908 1.00 84.75 86 GLN A O 1
ATOM 648 N N . SER A 1 87 ? 4.137 3.033 -12.118 1.00 80.62 87 SER A N 1
ATOM 649 C CA . SER A 1 87 ? 5.087 4.008 -12.659 1.00 80.62 87 SER A CA 1
ATOM 650 C C . SER A 1 87 ? 5.108 3.918 -14.184 1.00 80.62 87 SER A C 1
ATOM 652 O O . SER A 1 87 ? 5.416 2.854 -14.715 1.00 80.62 87 SER A O 1
ATOM 654 N N . ILE A 1 88 ? 4.824 5.012 -14.888 1.00 77.44 88 ILE A N 1
ATOM 655 C CA . ILE A 1 88 ? 4.830 5.095 -16.356 1.00 77.44 88 ILE A CA 1
ATOM 656 C C . ILE A 1 88 ? 5.987 5.968 -16.851 1.00 77.44 88 ILE A C 1
ATOM 658 O O . ILE A 1 88 ? 6.541 6.787 -16.121 1.00 77.44 88 ILE A O 1
ATOM 662 N N . CYS A 1 89 ? 6.367 5.800 -18.116 1.00 72.44 89 CYS A N 1
ATOM 663 C CA . CYS A 1 89 ? 7.404 6.605 -18.757 1.00 72.44 89 CYS A CA 1
ATOM 664 C C . CYS A 1 89 ? 6.833 7.307 -19.994 1.00 72.44 89 CYS A C 1
ATOM 666 O O . CYS A 1 89 ? 6.048 6.712 -20.726 1.00 72.44 89 CYS A O 1
ATOM 668 N N . GLY A 1 90 ? 7.261 8.546 -20.255 1.00 73.19 90 GLY A N 1
ATOM 669 C CA . GLY A 1 90 ? 6.780 9.360 -21.383 1.00 73.19 90 GLY A CA 1
ATOM 670 C C . GLY A 1 90 ? 7.241 8.898 -22.773 1.00 73.19 90 GLY A C 1
ATOM 671 O O . GLY A 1 90 ? 6.857 9.495 -23.772 1.00 73.19 90 GLY A O 1
ATOM 672 N N . SER A 1 91 ? 8.063 7.847 -22.861 1.00 76.44 91 SER A N 1
ATOM 673 C CA . SER A 1 91 ? 8.481 7.235 -24.126 1.00 76.44 91 SER A CA 1
ATOM 674 C C . SER A 1 91 ? 7.761 5.906 -24.335 1.00 76.44 91 SER A C 1
ATOM 676 O O . SER A 1 91 ? 7.871 5.019 -23.489 1.00 76.44 91 SER A O 1
ATOM 678 N N . GLU A 1 92 ? 7.115 5.727 -25.493 1.00 71.88 92 GLU A N 1
ATOM 679 C CA . GLU A 1 92 ? 6.394 4.494 -25.860 1.00 71.88 92 GLU A CA 1
ATOM 680 C C . GLU A 1 92 ? 7.268 3.242 -25.672 1.00 71.88 92 GLU A C 1
ATOM 682 O O . GLU A 1 92 ? 6.873 2.293 -25.000 1.00 71.88 92 GLU A O 1
ATOM 687 N N . LYS A 1 93 ? 8.524 3.281 -26.137 1.00 75.38 93 LYS A N 1
ATOM 688 C CA . LYS A 1 93 ? 9.473 2.160 -26.014 1.00 75.38 93 LYS A CA 1
ATOM 689 C C . LYS A 1 93 ? 9.796 1.787 -24.561 1.00 75.38 93 LYS A C 1
ATOM 691 O O . LYS A 1 93 ? 10.115 0.630 -24.278 1.00 75.38 93 LYS A O 1
ATOM 696 N N . ARG A 1 94 ? 9.781 2.754 -23.636 1.00 66.19 94 ARG A N 1
ATOM 697 C CA . ARG A 1 94 ? 9.992 2.507 -22.198 1.00 66.19 94 ARG A CA 1
ATOM 698 C C . ARG A 1 94 ? 8.684 2.086 -21.522 1.00 66.19 94 ARG A C 1
ATOM 700 O O . ARG A 1 94 ? 8.715 1.147 -20.733 1.00 66.19 94 ARG A O 1
ATOM 707 N N . ALA A 1 95 ? 7.552 2.690 -21.881 1.00 69.88 95 ALA A N 1
ATOM 708 C CA . ALA A 1 95 ? 6.227 2.302 -21.394 1.00 69.88 95 ALA A CA 1
ATOM 709 C C . ALA A 1 95 ? 5.888 0.839 -21.738 1.00 69.88 95 ALA A C 1
ATOM 711 O O . ALA A 1 95 ? 5.419 0.097 -20.879 1.00 69.88 95 ALA A O 1
ATOM 712 N N . GLU A 1 96 ? 6.227 0.374 -22.945 1.00 70.38 96 GLU A N 1
ATOM 713 C CA . GLU A 1 96 ? 6.069 -1.038 -23.318 1.00 70.38 96 GLU A CA 1
ATOM 714 C C . GLU A 1 96 ? 6.880 -1.984 -22.423 1.00 70.38 96 GLU A C 1
ATOM 716 O O . GLU A 1 96 ? 6.449 -3.109 -22.189 1.00 70.38 96 GLU A O 1
ATOM 721 N N . ARG A 1 97 ? 8.055 -1.566 -21.924 1.00 73.12 97 ARG A N 1
ATOM 722 C CA . ARG A 1 97 ? 8.858 -2.392 -21.001 1.00 73.12 97 ARG A CA 1
ATOM 723 C C . ARG A 1 97 ? 8.222 -2.493 -19.626 1.00 73.12 97 ARG A C 1
ATOM 725 O O . ARG A 1 97 ? 8.253 -3.575 -19.057 1.00 73.12 97 ARG A O 1
ATOM 732 N N . VAL A 1 98 ? 7.651 -1.396 -19.139 1.00 67.19 98 VAL A N 1
ATOM 733 C CA . VAL A 1 98 ? 6.935 -1.342 -17.861 1.00 67.19 98 VAL A CA 1
ATOM 734 C C . VAL A 1 98 ? 5.743 -2.303 -17.855 1.00 67.19 98 VAL A C 1
ATOM 736 O O . VAL A 1 98 ? 5.480 -2.946 -16.852 1.00 67.19 98 VAL A O 1
ATOM 739 N N . TRP A 1 99 ? 5.031 -2.447 -18.977 1.00 70.00 99 TRP A N 1
ATOM 740 C CA . TRP A 1 99 ? 3.848 -3.314 -19.052 1.00 70.00 99 TRP A CA 1
ATOM 741 C C . TRP A 1 99 ? 4.158 -4.748 -19.535 1.00 70.00 99 TRP A C 1
ATOM 743 O O . TRP A 1 99 ? 3.253 -5.482 -19.940 1.00 70.00 99 TRP A O 1
ATOM 753 N N . ARG A 1 100 ? 5.432 -5.176 -19.531 1.00 68.94 100 ARG A N 1
ATOM 754 C CA . ARG A 1 100 ? 5.804 -6.558 -19.893 1.00 68.94 100 ARG A CA 1
ATOM 755 C C . ARG A 1 100 ? 5.294 -7.546 -18.844 1.00 68.94 100 ARG A C 1
ATOM 757 O O . ARG A 1 100 ? 5.410 -7.312 -17.650 1.00 68.94 100 ARG A O 1
ATOM 764 N N . GLY A 1 101 ? 4.763 -8.677 -19.308 1.00 64.81 101 GLY A N 1
ATOM 765 C CA . GLY A 1 101 ? 4.185 -9.722 -18.452 1.00 64.81 101 GLY A CA 1
ATOM 766 C C . GLY A 1 101 ? 2.685 -9.551 -18.199 1.00 64.81 101 GLY A C 1
ATOM 767 O O . GLY A 1 101 ? 1.997 -10.523 -17.901 1.00 64.81 101 GLY A O 1
ATOM 768 N N . THR A 1 102 ? 2.138 -8.357 -18.423 1.00 61.09 102 THR A N 1
ATOM 769 C CA . THR A 1 102 ? 0.694 -8.135 -18.461 1.00 61.09 102 THR A CA 1
ATOM 770 C C . THR A 1 102 ? 0.180 -8.549 -19.843 1.00 61.09 102 THR A C 1
ATOM 772 O O . THR A 1 102 ? 0.657 -8.044 -20.858 1.00 61.09 102 THR A O 1
ATOM 775 N N . GLY A 1 103 ? -0.811 -9.448 -19.923 1.00 54.72 103 GLY A N 1
ATOM 776 C CA . GLY A 1 103 ? -1.403 -9.910 -21.199 1.00 54.72 103 GLY A CA 1
ATOM 777 C C . GLY A 1 103 ? -2.007 -8.798 -22.080 1.00 54.72 103 GLY A C 1
ATOM 778 O O . GLY A 1 103 ? -2.399 -9.051 -23.214 1.00 54.72 103 GLY A O 1
ATOM 779 N N . ASP A 1 104 ? -2.037 -7.565 -21.569 1.00 52.62 104 ASP A N 1
ATOM 780 C CA . ASP A 1 104 ? -2.543 -6.351 -22.208 1.00 52.62 104 ASP A CA 1
ATOM 781 C C . ASP A 1 104 ? -1.440 -5.281 -22.426 1.00 52.62 104 ASP A C 1
ATOM 783 O O . ASP A 1 104 ? -1.745 -4.097 -22.585 1.00 52.62 104 ASP A O 1
ATOM 787 N N . ALA A 1 105 ? -0.157 -5.701 -22.466 1.00 50.78 105 ALA A N 1
ATOM 788 C CA . ALA A 1 105 ? 1.077 -4.906 -22.674 1.00 50.78 105 ALA A CA 1
ATOM 789 C C . ALA A 1 105 ? 0.883 -3.641 -23.550 1.00 50.78 105 ALA A C 1
ATOM 791 O O . ALA A 1 105 ? 1.138 -2.511 -23.134 1.00 50.78 105 ALA A O 1
ATOM 792 N N . ARG A 1 106 ? 0.372 -3.831 -24.771 1.00 44.03 106 ARG A N 1
ATOM 793 C CA . ARG A 1 106 ? 0.184 -2.756 -25.761 1.00 44.03 106 ARG A CA 1
ATOM 794 C C . ARG A 1 106 ? -1.112 -1.970 -25.603 1.00 44.03 106 ARG A C 1
ATOM 796 O O . ARG A 1 106 ? -1.164 -0.805 -25.989 1.00 44.03 106 ARG A O 1
ATOM 803 N N . ARG A 1 107 ? -2.170 -2.599 -25.088 1.00 50.09 107 ARG A N 1
ATOM 804 C CA . ARG A 1 107 ? -3.496 -1.982 -24.997 1.00 50.09 107 ARG A CA 1
ATOM 805 C C . ARG A 1 107 ? -3.518 -0.978 -23.852 1.00 50.09 107 ARG A C 1
ATOM 807 O O 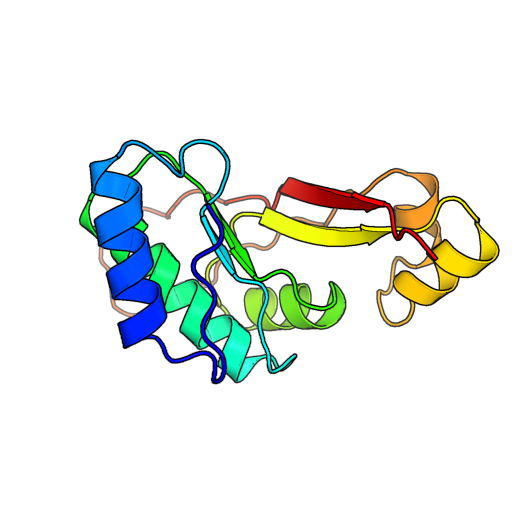. ARG A 1 107 ? -3.879 0.169 -24.081 1.00 50.09 107 ARG A O 1
ATOM 814 N N . SER A 1 108 ? -3.001 -1.351 -22.681 1.00 49.69 108 SER A N 1
ATOM 815 C CA . SER A 1 108 ? -2.921 -0.451 -21.523 1.00 49.69 108 SER A CA 1
ATOM 816 C C . SER A 1 108 ? -1.903 0.681 -21.703 1.00 49.69 108 SER A C 1
ATOM 818 O O . SER A 1 108 ? -2.143 1.773 -21.190 1.00 49.69 108 SER A O 1
ATOM 820 N N . ALA A 1 109 ? -0.823 0.460 -22.469 1.00 48.38 109 ALA A N 1
ATOM 821 C CA . ALA A 1 109 ? 0.129 1.511 -22.847 1.00 48.38 109 ALA A CA 1
ATOM 822 C C . ALA A 1 109 ? -0.493 2.574 -23.775 1.00 48.38 109 ALA A C 1
ATOM 824 O O . ALA A 1 109 ? -0.123 3.741 -23.699 1.00 48.38 109 ALA A O 1
ATOM 825 N N . ARG A 1 110 ? -1.459 2.188 -24.625 1.00 42.28 110 ARG A N 1
ATOM 826 C CA . ARG A 1 110 ? -2.164 3.097 -25.550 1.00 42.28 110 ARG A CA 1
ATOM 827 C C . ARG A 1 110 ? -3.447 3.699 -24.982 1.00 42.28 110 ARG A C 1
ATOM 829 O O . ARG A 1 110 ? -3.809 4.804 -25.362 1.00 42.28 110 ARG A O 1
ATOM 836 N N . SER A 1 111 ? -4.162 2.976 -24.120 1.00 47.47 111 SER A N 1
ATOM 837 C CA . SER A 1 111 ? -5.512 3.354 -23.683 1.00 47.47 111 SER A CA 1
ATOM 838 C C . SER A 1 111 ? -5.568 4.063 -22.334 1.00 47.47 111 SER A C 1
ATOM 840 O O . SER A 1 111 ? -6.671 4.373 -21.895 1.00 47.47 111 SER A O 1
ATOM 842 N N . GLY A 1 112 ? -4.433 4.255 -21.651 1.00 47.41 112 GLY A N 1
ATOM 843 C CA . GLY A 1 112 ? -4.415 4.807 -20.298 1.00 47.41 112 GLY A CA 1
ATOM 844 C C . GLY A 1 112 ? -5.202 3.922 -19.330 1.00 47.41 112 GLY A C 1
ATOM 845 O O . GLY A 1 112 ? -6.367 4.172 -19.049 1.00 47.41 112 GLY A O 1
ATOM 846 N N . CYS A 1 113 ? -4.562 2.854 -18.849 1.00 45.91 113 CYS A N 1
ATOM 847 C CA . CYS A 1 113 ? -4.917 2.168 -17.602 1.00 45.91 113 CYS A CA 1
ATOM 848 C C . CYS A 1 113 ? -6.426 1.877 -17.372 1.00 45.91 113 CYS A C 1
ATOM 850 O O . CYS A 1 113 ? -7.064 2.437 -16.484 1.00 45.91 113 CYS A O 1
ATOM 852 N N . ARG A 1 114 ? -7.002 0.931 -18.129 1.00 37.19 114 ARG A N 1
ATOM 853 C CA . ARG A 1 114 ? -8.199 0.190 -17.682 1.00 37.19 114 ARG A CA 1
ATOM 854 C C . ARG A 1 114 ? -7.773 -1.215 -17.282 1.00 37.19 114 ARG A C 1
ATOM 856 O O . ARG A 1 114 ? -7.370 -1.990 -18.144 1.00 37.19 114 ARG A O 1
ATOM 863 N N . VAL A 1 115 ? -7.848 -1.532 -15.992 1.00 42.97 115 VAL A N 1
ATOM 864 C CA . VAL A 1 115 ? -7.664 -2.901 -15.490 1.00 42.97 115 VAL A CA 1
ATOM 865 C C . VAL A 1 115 ? -9.033 -3.591 -15.468 1.00 42.97 115 VAL A C 1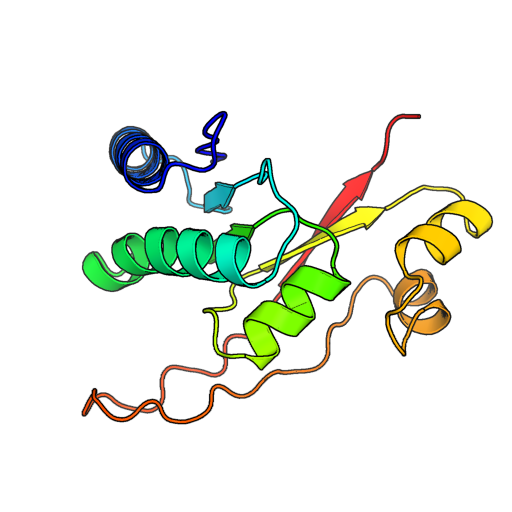
ATOM 867 O O . VAL A 1 115 ? -10.032 -2.977 -15.096 1.00 42.97 115 VAL A O 1
ATOM 870 N N . GLN A 1 116 ? -9.106 -4.847 -15.922 1.00 35.03 116 GLN A N 1
ATOM 871 C CA . GLN A 1 116 ? -10.344 -5.639 -15.902 1.00 35.03 116 GLN A CA 1
ATOM 872 C C . GLN A 1 116 ? -10.893 -5.810 -14.468 1.00 35.03 116 GLN A C 1
ATOM 874 O O . GLN A 1 116 ? -10.105 -5.902 -13.525 1.00 35.03 116 GLN A O 1
ATOM 879 N N . PRO A 1 117 ? -12.226 -5.908 -14.288 1.00 36.34 117 PRO A N 1
ATOM 880 C CA . PRO A 1 117 ? -12.821 -6.131 -12.975 1.00 36.34 117 PRO A CA 1
ATOM 881 C C . PRO A 1 117 ? -12.376 -7.460 -12.363 1.00 36.34 117 PRO A C 1
ATOM 883 O O . PRO A 1 117 ? -12.509 -8.509 -12.991 1.00 36.34 117 PRO A O 1
ATOM 886 N N . TYR A 1 118 ? -11.938 -7.423 -11.104 1.00 38.22 118 TYR A N 1
ATOM 887 C CA . TYR A 1 118 ? -11.763 -8.617 -10.283 1.00 38.22 118 TYR A CA 1
ATOM 888 C C . TYR A 1 118 ? -12.935 -8.760 -9.304 1.00 38.22 118 TYR A C 1
ATOM 890 O O . TYR A 1 118 ? -13.282 -7.823 -8.585 1.00 38.22 118 TYR A O 1
ATOM 898 N N . ARG A 1 119 ? -13.567 -9.938 -9.288 1.00 36.22 119 ARG A N 1
ATOM 899 C CA . ARG A 1 119 ? -14.705 -10.260 -8.419 1.00 36.22 119 ARG A CA 1
ATOM 900 C C . ARG A 1 119 ? -14.185 -11.058 -7.226 1.00 36.22 119 ARG A C 1
ATOM 902 O O . ARG A 1 119 ? -13.718 -12.177 -7.404 1.00 36.22 119 ARG A O 1
ATOM 909 N N . ARG A 1 120 ? -14.249 -10.478 -6.021 1.00 40.84 120 ARG A N 1
ATOM 910 C CA . ARG A 1 120 ? -13.806 -11.135 -4.780 1.00 40.84 120 ARG A CA 1
ATOM 911 C C . ARG A 1 120 ? -14.549 -12.467 -4.606 1.00 40.84 120 ARG A C 1
ATOM 913 O O . ARG A 1 120 ? -15.776 -12.479 -4.531 1.00 40.84 120 ARG A O 1
ATOM 920 N N . GLY A 1 121 ? -13.815 -13.579 -4.550 1.00 31.72 121 GLY A N 1
ATOM 921 C CA . GLY A 1 121 ? -14.361 -14.879 -4.155 1.00 31.72 121 GLY A CA 1
ATOM 922 C C . GLY A 1 121 ? -14.777 -14.868 -2.680 1.00 31.72 121 GLY A C 1
ATOM 923 O O . GLY A 1 121 ? -14.136 -14.212 -1.858 1.00 31.72 121 GLY A O 1
ATOM 924 N N . LYS A 1 122 ? -15.867 -15.565 -2.339 1.00 27.14 122 LYS A N 1
ATOM 925 C CA . LYS A 1 122 ? -16.379 -15.667 -0.963 1.00 27.14 122 LYS A CA 1
ATOM 926 C C . LYS A 1 122 ? -15.318 -16.314 -0.063 1.00 27.14 122 LYS A C 1
ATOM 928 O O . LYS A 1 122 ? -15.031 -17.495 -0.227 1.00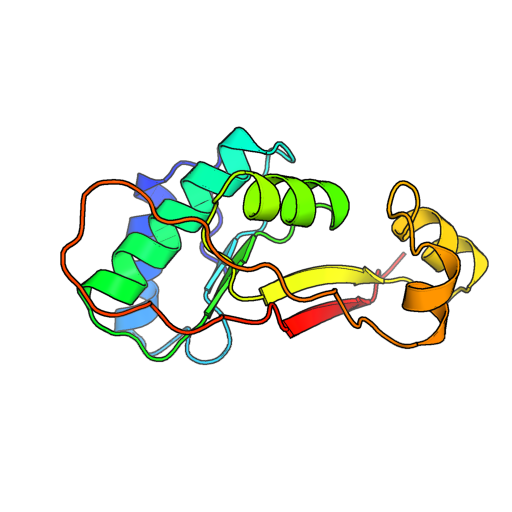 27.14 122 LYS A O 1
ATOM 933 N N . THR A 1 123 ? -14.757 -15.577 0.897 1.00 31.67 123 THR A N 1
ATOM 934 C CA . THR A 1 123 ? -13.978 -16.183 1.986 1.00 31.67 123 THR A CA 1
ATOM 935 C C . THR A 1 123 ? -14.926 -16.628 3.098 1.00 31.67 123 THR A C 1
ATOM 937 O O . THR A 1 123 ? -15.824 -15.895 3.521 1.00 31.67 123 THR A O 1
ATOM 940 N N . ALA A 1 124 ? -14.755 -17.872 3.539 1.00 30.31 124 ALA A N 1
ATOM 941 C CA . ALA A 1 124 ? -15.609 -18.546 4.506 1.00 30.31 124 ALA A CA 1
ATOM 942 C C . ALA A 1 124 ? -15.379 -18.025 5.937 1.00 30.31 124 ALA A C 1
ATOM 944 O O . ALA A 1 124 ? -14.754 -18.710 6.733 1.00 30.31 124 ALA A O 1
ATOM 945 N N . SER A 1 125 ? -15.850 -16.820 6.284 1.00 29.75 125 SER A N 1
ATOM 946 C CA . SER A 1 125 ? -16.053 -16.463 7.707 1.00 29.75 125 SER A CA 1
ATOM 947 C C . SER A 1 125 ? -16.930 -15.242 8.013 1.00 29.75 125 SER A C 1
ATOM 949 O O . SER A 1 125 ? -17.090 -14.921 9.188 1.00 29.75 125 SER A O 1
ATOM 951 N N . THR A 1 126 ? -17.535 -14.541 7.045 1.00 30.31 126 THR A N 1
ATOM 952 C CA . THR A 1 126 ? -18.324 -13.336 7.387 1.00 30.31 126 THR A CA 1
ATOM 953 C C . THR A 1 126 ? -19.715 -13.329 6.756 1.00 30.31 126 THR A C 1
ATOM 955 O O . THR A 1 126 ? -19.875 -13.298 5.542 1.00 30.31 126 THR A O 1
ATOM 958 N N . SER A 1 127 ? -20.737 -13.341 7.613 1.00 24.69 127 SER A N 1
ATOM 959 C CA . SER A 1 127 ? -22.175 -13.250 7.319 1.00 24.69 127 SER A CA 1
ATOM 960 C C . SER A 1 127 ? -22.634 -11.829 6.954 1.00 24.69 127 SER A C 1
ATOM 962 O O . SER A 1 127 ? -23.730 -11.407 7.319 1.00 24.69 127 SER A O 1
ATOM 964 N N . LYS A 1 128 ? -21.800 -11.050 6.258 1.00 28.38 128 LYS A N 1
ATOM 965 C CA . LYS A 1 128 ? -22.122 -9.666 5.871 1.00 28.38 128 LYS A CA 1
ATOM 966 C C . LYS A 1 128 ? -22.327 -9.566 4.352 1.00 28.38 128 LYS A C 1
ATOM 968 O O . LYS A 1 128 ? -21.654 -10.291 3.621 1.00 28.38 128 LYS A O 1
ATOM 973 N N . PRO A 1 129 ? -23.275 -8.724 3.889 1.00 30.52 129 PRO A N 1
ATOM 974 C CA . PRO A 1 129 ? -23.728 -8.690 2.496 1.00 30.52 129 PRO A CA 1
ATOM 975 C C . PRO A 1 129 ? -22.562 -8.437 1.538 1.00 30.52 129 PRO A C 1
ATOM 977 O O . PRO A 1 129 ? -21.611 -7.756 1.925 1.00 30.52 129 PRO A O 1
ATOM 980 N N . ASP A 1 130 ? -22.654 -9.003 0.324 1.00 34.78 130 ASP A N 1
ATOM 981 C CA . ASP A 1 130 ? -21.668 -8.925 -0.766 1.00 34.78 130 ASP A CA 1
ATOM 982 C C . ASP A 1 130 ? -20.948 -7.570 -0.754 1.00 34.78 130 ASP A C 1
ATOM 984 O O . ASP A 1 130 ? -21.482 -6.553 -1.205 1.00 34.78 130 ASP A O 1
ATOM 988 N N . LYS A 1 131 ? -19.735 -7.542 -0.177 1.00 35.06 131 LYS A N 1
ATOM 989 C CA . LYS A 1 131 ? -18.912 -6.332 -0.135 1.00 35.06 131 LYS A CA 1
ATOM 990 C C . LYS A 1 131 ? -18.698 -5.917 -1.587 1.00 35.06 131 LYS A C 1
ATOM 992 O O . LYS A 1 131 ? -18.109 -6.677 -2.354 1.00 35.06 131 LYS A O 1
ATOM 997 N N . ALA A 1 132 ? -19.242 -4.749 -1.931 1.00 35.16 132 ALA A N 1
ATOM 998 C CA . ALA A 1 132 ? -19.288 -4.164 -3.263 1.00 35.16 132 ALA A CA 1
ATOM 999 C C . ALA A 1 132 ? -18.051 -4.502 -4.104 1.00 35.16 132 ALA A C 1
ATOM 1001 O O . ALA A 1 132 ? -16.921 -4.430 -3.619 1.00 35.16 132 ALA A O 1
ATOM 1002 N N . LEU A 1 133 ? -18.283 -4.846 -5.370 1.00 33.06 133 LEU A N 1
ATOM 1003 C CA . LEU A 1 133 ? -17.252 -5.010 -6.387 1.00 33.06 133 LEU A CA 1
ATOM 1004 C C . LEU A 1 133 ? -16.380 -3.738 -6.415 1.00 33.06 133 LEU A C 1
ATOM 1006 O O . LEU A 1 133 ? -16.774 -2.727 -6.993 1.00 33.06 133 LEU A O 1
ATOM 1010 N N . ARG A 1 134 ? -15.232 -3.750 -5.728 1.00 40.66 134 ARG A N 1
ATOM 1011 C CA . ARG A 1 134 ? -14.289 -2.629 -5.740 1.00 40.66 134 ARG A CA 1
ATOM 1012 C C . ARG A 1 134 ? -13.435 -2.772 -6.990 1.00 40.66 134 ARG A C 1
ATOM 1014 O O . ARG A 1 134 ? -12.611 -3.676 -7.089 1.00 40.66 134 ARG A O 1
ATOM 1021 N N . TYR A 1 135 ? -13.698 -1.913 -7.968 1.00 37.09 135 TYR A N 1
ATOM 1022 C CA . TYR A 1 135 ? -12.874 -1.804 -9.163 1.00 37.09 135 TYR A CA 1
ATOM 1023 C C . TYR A 1 135 ? -11.578 -1.090 -8.784 1.00 37.09 135 TYR A C 1
ATOM 1025 O O . TYR A 1 135 ? -11.660 0.038 -8.295 1.00 37.09 135 TYR A O 1
ATOM 1033 N N . PRO A 1 136 ? -10.401 -1.695 -9.007 1.00 50.72 136 PRO A N 1
ATOM 1034 C CA . PRO A 1 136 ? -9.166 -0.968 -8.818 1.00 50.72 136 PRO A CA 1
ATOM 1035 C C . PRO A 1 136 ? -9.088 0.198 -9.804 1.00 50.72 136 PRO A C 1
ATOM 1037 O O . PRO A 1 136 ? -9.085 -0.009 -11.019 1.00 50.72 136 PRO A O 1
ATOM 1040 N N . LEU A 1 137 ? -9.043 1.426 -9.287 1.00 51.56 137 LEU A N 1
ATOM 1041 C CA . LEU A 1 137 ? -8.724 2.606 -10.092 1.00 51.56 137 LEU A CA 1
ATOM 1042 C C . LEU A 1 137 ? -7.200 2.689 -10.265 1.00 51.56 137 LEU A C 1
ATOM 1044 O O . LEU A 1 137 ? -6.438 2.257 -9.401 1.00 51.56 137 LEU A O 1
ATOM 1048 N N . ALA A 1 138 ? -6.747 3.215 -11.400 1.00 57.97 138 ALA A N 1
ATOM 1049 C CA . ALA A 1 138 ? -5.326 3.299 -11.706 1.00 57.97 138 ALA A CA 1
ATOM 1050 C C . ALA A 1 138 ? -4.684 4.568 -11.125 1.00 57.97 138 ALA A C 1
ATOM 1052 O O . ALA A 1 138 ? -5.176 5.670 -11.360 1.00 57.97 138 ALA A O 1
ATOM 1053 N N . LEU A 1 139 ? -3.549 4.418 -10.439 1.00 59.53 139 LEU A N 1
ATOM 1054 C CA . LEU A 1 139 ? -2.683 5.516 -10.006 1.00 59.53 139 LEU A CA 1
ATOM 1055 C C . LEU A 1 139 ? -1.383 5.490 -10.819 1.00 59.53 139 LEU A C 1
ATOM 1057 O O . LEU A 1 139 ? -0.694 4.472 -10.855 1.00 59.53 139 LEU A O 1
ATOM 1061 N N . THR A 1 140 ? -1.024 6.602 -11.458 1.00 64.12 140 THR A N 1
ATOM 1062 C CA . THR A 1 140 ? 0.190 6.695 -12.285 1.00 64.12 140 THR A CA 1
ATOM 1063 C C . THR A 1 140 ? 1.120 7.791 -11.794 1.00 64.12 140 THR A C 1
ATOM 1065 O O . THR A 1 140 ? 0.664 8.894 -11.497 1.00 64.12 140 THR A O 1
ATOM 1068 N N . SER A 1 141 ? 2.424 7.525 -11.792 1.00 62.56 141 SER A N 1
ATOM 1069 C CA . SER A 1 141 ? 3.463 8.550 -11.639 1.00 62.56 141 SER A CA 1
ATOM 1070 C C . SER A 1 141 ? 4.419 8.521 -12.834 1.00 62.56 141 SER A C 1
ATOM 1072 O O . SER A 1 141 ? 4.647 7.469 -13.434 1.00 62.56 141 SER A O 1
ATOM 1074 N N . ALA A 1 142 ? 4.958 9.683 -13.212 1.00 57.84 142 ALA A N 1
ATOM 1075 C CA . ALA A 1 142 ? 5.960 9.780 -14.268 1.00 57.84 142 ALA A CA 1
ATOM 1076 C C . ALA A 1 142 ? 7.352 9.446 -13.709 1.00 57.84 142 ALA A C 1
ATOM 1078 O O . ALA A 1 142 ? 7.805 10.065 -12.747 1.00 57.84 142 ALA A O 1
ATOM 1079 N N . LEU A 1 143 ? 8.046 8.490 -14.329 1.00 55.34 143 LEU A N 1
ATOM 1080 C CA . LEU A 1 143 ? 9.452 8.203 -14.042 1.00 55.34 143 LEU A CA 1
ATOM 1081 C C . LEU A 1 143 ? 10.332 9.379 -14.484 1.00 55.34 143 LEU A C 1
ATOM 1083 O O . LEU A 1 143 ? 10.448 9.664 -15.676 1.00 55.34 143 LEU A O 1
ATOM 1087 N N . THR A 1 144 ? 10.990 10.033 -13.530 1.00 43.94 144 THR A N 1
ATOM 1088 C CA . THR A 1 144 ? 12.036 11.032 -13.773 1.00 43.94 144 THR A CA 1
ATOM 1089 C C . THR A 1 144 ? 13.399 10.345 -13.875 1.00 43.94 144 THR A C 1
ATOM 1091 O O . THR A 1 144 ? 14.171 10.365 -12.921 1.00 43.94 144 THR A O 1
ATOM 1094 N N . ARG A 1 145 ? 13.671 9.676 -15.007 1.00 38.84 145 ARG A N 1
ATOM 1095 C CA . ARG A 1 145 ? 14.998 9.219 -15.495 1.00 38.84 145 ARG A CA 1
ATOM 1096 C C . ARG A 1 145 ? 14.857 8.591 -16.890 1.00 38.84 145 ARG A C 1
ATOM 1098 O O . ARG A 1 145 ? 13.883 7.841 -17.120 1.00 38.84 145 ARG A O 1
#

InterPro domains:
  IPR010628 Ethanolamine ammonia-lyase heavy chain [PF06751] (1-94)
  IPR010628 Ethanolamine ammonia-lyase heavy chain [PTHR39329] (1-96)
  IPR013785 Aldolase-type TIM barrel [G3DSA:3.20.20.70] (1-117)

Secondary structure (DSSP, 8-state):
-----TT--HHHHHHHHHHHHHTT--SS-EEE--SS-SHHHHHHHHHHHHHHHHHHT-S--EEE-S-HHHHHHHHHTTPPPSEEEEEE-SSHHHHHHHTTTSTTHHHHHHHT--PPPP-----TT--S------PPEEEEEE---

Foldseek 3Di:
DEQEDPQLDLVSSLVCVVVQVVVVHAAEEHEYAYPDLALVSQLSNLCSVVVVCVVVVPNHFYYYAHQQVSVVVNVVVQRDAGAREFEAEPDLVVRLVSQPPPPCSPVCSPPPDDDDFDQHDDDPDDPDPRPDRRRHHYDYDYDPD

Radius of gyration: 15.54 Å; chains: 1; bounding box: 39×33×40 Å

Organism: Escherichia coli (NCBI:txid562)

pLDDT: mean 76.48, std 24.19, range [24.69, 98.62]